Protein AF-A0A369ATN6-F1 (afdb_monomer_lite)

Sequence (120 aa):
MNRILQIILATASILFFMFIFNMVRNKRLELKYALVWILTSFSFIILSLFPGILTFISYVLHIKEPVNTLFLSILFFLLIIVFTLTLSLSRNANRVKTLTQELGILKAYIEELNKKDKAK

Structure (mmCIF, N/CA/C/O backbone):
data_AF-A0A369ATN6-F1
#
_entry.id   AF-A0A369ATN6-F1
#
loop_
_atom_site.group_PDB
_atom_site.id
_atom_site.type_symbol
_atom_site.label_atom_id
_atom_site.label_alt_id
_atom_site.label_comp_id
_atom_site.label_asym_id
_atom_site.label_entity_id
_atom_site.label_seq_id
_atom_site.pdbx_PDB_ins_code
_atom_site.Cartn_x
_atom_site.Cartn_y
_atom_site.Cartn_z
_atom_site.occupancy
_atom_site.B_iso_or_equiv
_atom_site.auth_seq_id
_atom_site.auth_comp_id
_atom_site.auth_asym_id
_atom_site.auth_atom_id
_atom_site.pdbx_PDB_model_num
ATOM 1 N N . MET A 1 1 ? 16.275 -9.618 -20.079 1.00 65.75 1 MET A N 1
ATOM 2 C CA . MET A 1 1 ? 14.842 -9.941 -19.884 1.00 65.75 1 MET A CA 1
ATOM 3 C C . MET A 1 1 ? 14.266 -10.408 -21.214 1.00 65.75 1 MET A C 1
ATOM 5 O O . MET A 1 1 ? 14.560 -9.784 -22.225 1.00 65.75 1 MET A O 1
ATOM 9 N N . ASN A 1 2 ? 13.495 -11.498 -21.238 1.00 82.25 2 ASN A N 1
ATOM 10 C CA . ASN A 1 2 ? 12.803 -11.941 -22.453 1.00 82.25 2 ASN A CA 1
ATOM 11 C C . ASN A 1 2 ? 11.747 -10.887 -22.857 1.00 82.25 2 ASN A C 1
ATOM 13 O O . ASN A 1 2 ? 10.965 -10.457 -22.008 1.00 82.25 2 ASN A O 1
ATOM 17 N N . ARG A 1 3 ? 11.714 -10.471 -24.132 1.00 83.19 3 ARG A N 1
ATOM 18 C CA . ARG A 1 3 ? 10.753 -9.467 -24.634 1.00 83.19 3 ARG A CA 1
ATOM 19 C C . ARG A 1 3 ? 9.300 -9.904 -24.439 1.00 83.19 3 ARG A C 1
ATOM 21 O O . ARG A 1 3 ? 8.454 -9.068 -24.149 1.00 83.19 3 ARG A O 1
ATOM 28 N N . ILE A 1 4 ? 9.029 -11.208 -24.519 1.00 88.88 4 ILE A N 1
ATOM 29 C CA . ILE A 1 4 ? 7.698 -11.775 -24.262 1.00 88.88 4 ILE A CA 1
ATOM 30 C C . ILE A 1 4 ? 7.267 -11.474 -22.823 1.00 88.88 4 ILE A C 1
ATOM 32 O O . ILE A 1 4 ? 6.178 -10.953 -22.595 1.00 88.88 4 ILE A O 1
ATOM 36 N N . LEU A 1 5 ? 8.153 -11.728 -21.854 1.00 85.81 5 LEU A N 1
ATOM 37 C CA . LEU A 1 5 ? 7.884 -11.452 -20.444 1.00 85.81 5 LEU A CA 1
ATOM 38 C C . LEU A 1 5 ? 7.646 -9.956 -20.207 1.00 85.81 5 LEU A C 1
ATOM 40 O O . LEU A 1 5 ? 6.729 -9.589 -19.481 1.00 85.81 5 LEU A O 1
ATOM 44 N N . GLN A 1 6 ? 8.429 -9.093 -20.856 1.00 87.12 6 GLN A N 1
ATOM 45 C CA . GLN A 1 6 ? 8.260 -7.646 -20.744 1.00 87.12 6 GLN A CA 1
ATOM 46 C C . GLN A 1 6 ? 6.890 -7.174 -21.259 1.00 87.12 6 GLN A C 1
ATOM 48 O O . GLN A 1 6 ? 6.244 -6.372 -20.594 1.00 87.12 6 GLN A O 1
ATOM 53 N N . ILE A 1 7 ? 6.421 -7.682 -22.404 1.00 90.69 7 ILE A N 1
ATOM 54 C CA . ILE A 1 7 ? 5.108 -7.318 -22.969 1.00 90.69 7 ILE A CA 1
ATOM 55 C C . ILE A 1 7 ? 3.966 -7.785 -22.058 1.00 90.69 7 ILE A C 1
ATOM 57 O O . ILE A 1 7 ? 3.009 -7.041 -21.830 1.00 90.69 7 ILE A O 1
ATOM 61 N N . ILE A 1 8 ? 4.074 -9.000 -21.510 1.00 91.00 8 ILE A N 1
ATOM 62 C CA . ILE A 1 8 ? 3.088 -9.543 -20.567 1.00 91.00 8 ILE A CA 1
ATOM 63 C C . ILE A 1 8 ? 3.020 -8.666 -19.312 1.00 91.00 8 ILE A C 1
ATOM 65 O O . ILE A 1 8 ? 1.932 -8.256 -18.911 1.00 91.00 8 ILE A O 1
ATOM 69 N N . LEU A 1 9 ? 4.170 -8.324 -18.723 1.00 88.88 9 LEU A N 1
ATOM 70 C CA . LEU A 1 9 ? 4.246 -7.463 -17.539 1.00 88.88 9 LEU A CA 1
ATOM 71 C C . LEU A 1 9 ? 3.719 -6.052 -17.811 1.00 88.88 9 LEU A C 1
ATOM 73 O O . LEU A 1 9 ? 2.975 -5.512 -16.991 1.00 88.88 9 LEU A O 1
ATOM 77 N N . ALA A 1 10 ? 4.041 -5.477 -18.970 1.00 91.00 10 ALA A N 1
ATOM 78 C CA . ALA A 1 10 ? 3.569 -4.150 -19.359 1.00 91.00 10 ALA A CA 1
ATOM 79 C C . ALA A 1 10 ? 2.046 -4.137 -19.432 1.00 91.00 10 ALA A C 1
ATOM 81 O O . ALA A 1 10 ? 1.391 -3.317 -18.792 1.00 91.00 10 ALA A O 1
ATOM 82 N N . THR A 1 11 ? 1.480 -5.111 -20.139 1.00 94.38 11 THR A N 1
ATOM 83 C CA . THR A 1 11 ? 0.035 -5.216 -20.331 1.00 94.38 11 THR A CA 1
ATOM 84 C C . THR A 1 11 ? -0.680 -5.470 -19.002 1.00 94.38 11 THR A C 1
ATOM 86 O O . THR A 1 11 ? -1.649 -4.783 -18.682 1.00 94.38 11 THR A O 1
ATOM 89 N N . ALA A 1 12 ? -0.171 -6.394 -18.181 1.00 92.62 12 ALA A N 1
ATOM 90 C CA . ALA A 1 12 ? -0.728 -6.689 -16.863 1.00 92.62 12 ALA A CA 1
ATOM 91 C C . ALA A 1 12 ? -0.663 -5.479 -15.914 1.00 92.62 12 ALA A C 1
ATOM 93 O O . ALA A 1 12 ? -1.651 -5.174 -15.250 1.0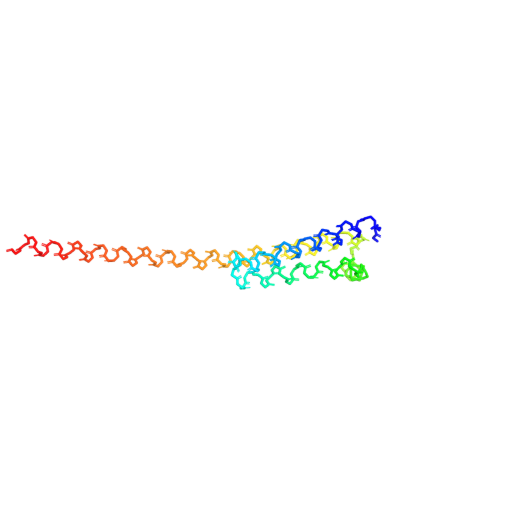0 92.62 12 ALA A O 1
ATOM 94 N N . SER A 1 13 ? 0.467 -4.762 -15.869 1.00 92.25 13 SER A N 1
ATOM 95 C CA . SER A 1 13 ? 0.643 -3.582 -15.007 1.00 92.25 13 SER A CA 1
ATOM 96 C C . SER A 1 13 ? -0.286 -2.431 -15.398 1.00 92.25 13 SER A C 1
ATOM 98 O O . SER A 1 13 ? -0.888 -1.812 -14.522 1.00 92.25 13 SER A O 1
ATOM 100 N N . ILE A 1 14 ? -0.483 -2.199 -16.700 1.00 94.12 14 ILE A N 1
ATOM 101 C CA . ILE A 1 14 ? -1.418 -1.195 -17.219 1.00 94.12 14 ILE A CA 1
ATOM 102 C C . ILE A 1 14 ? -2.864 -1.567 -16.875 1.00 94.12 14 ILE A C 1
ATOM 104 O O . ILE A 1 14 ? -3.595 -0.736 -16.337 1.00 94.12 14 ILE A O 1
ATOM 108 N N . LEU A 1 15 ? -3.280 -2.813 -17.134 1.00 95.31 15 LEU A N 1
ATOM 109 C CA . LEU A 1 15 ? -4.626 -3.285 -16.785 1.00 95.31 15 LEU A CA 1
ATOM 110 C C . LEU A 1 15 ? -4.876 -3.183 -15.279 1.00 95.31 15 LEU A C 1
ATOM 112 O O . LEU A 1 15 ? -5.940 -2.736 -14.849 1.00 95.31 15 LEU A O 1
ATOM 116 N N . PHE A 1 16 ? -3.879 -3.546 -14.475 1.00 92.38 16 PHE A N 1
ATOM 117 C CA . PHE A 1 16 ? -3.957 -3.455 -13.026 1.00 92.38 16 PHE A CA 1
ATOM 118 C C . PHE A 1 16 ? -4.077 -2.004 -12.545 1.00 92.38 16 PHE A C 1
ATOM 120 O O . PHE A 1 16 ? -4.922 -1.698 -11.703 1.00 92.38 16 PHE A O 1
ATOM 127 N N . PHE A 1 17 ? -3.302 -1.085 -13.123 1.00 92.94 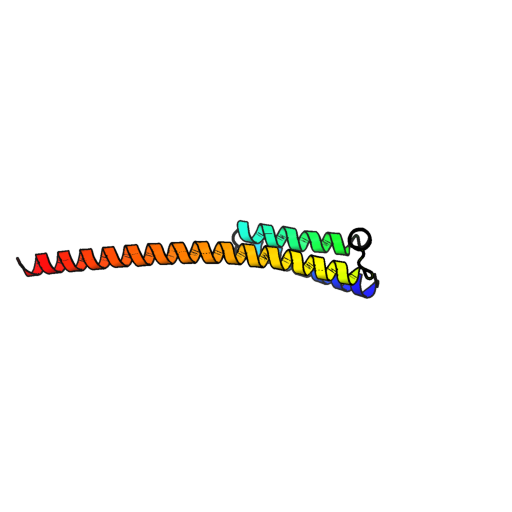17 PHE A N 1
ATOM 128 C CA . PHE A 1 17 ? -3.419 0.343 -12.839 1.00 92.94 17 PHE A CA 1
ATOM 129 C C . PHE A 1 17 ? -4.808 0.884 -13.204 1.00 92.94 17 PHE A C 1
ATOM 131 O O . PHE A 1 17 ? -5.430 1.560 -12.387 1.00 92.94 17 PHE A O 1
ATOM 138 N N . MET A 1 18 ? -5.339 0.540 -14.384 1.00 93.94 18 MET A N 1
ATOM 139 C CA . MET A 1 18 ? -6.698 0.927 -14.788 1.00 93.94 18 MET A CA 1
ATOM 140 C C . MET A 1 18 ? -7.760 0.378 -13.828 1.00 93.94 18 MET A C 1
ATOM 142 O O . MET A 1 18 ? -8.702 1.090 -13.474 1.00 93.94 18 MET A O 1
ATOM 146 N N . PHE A 1 19 ? -7.601 -0.865 -13.368 1.00 92.50 19 PHE A N 1
ATOM 147 C CA . PHE A 1 19 ? -8.487 -1.476 -12.380 1.00 92.50 19 PHE A CA 1
ATOM 148 C C . PHE A 1 19 ? -8.477 -0.707 -11.051 1.00 92.50 19 PHE A C 1
ATOM 150 O O . PHE A 1 19 ? -9.542 -0.329 -10.556 1.00 92.50 19 PHE A O 1
ATOM 157 N N . ILE A 1 20 ? -7.291 -0.413 -10.504 1.00 90.38 20 ILE A N 1
ATOM 158 C CA . ILE A 1 20 ? -7.148 0.387 -9.279 1.00 90.38 20 ILE A CA 1
ATOM 159 C C . ILE A 1 20 ? -7.744 1.780 -9.480 1.00 90.38 20 ILE A C 1
ATOM 161 O O . ILE A 1 20 ? -8.546 2.227 -8.661 1.00 90.38 20 ILE A O 1
ATOM 165 N N . PHE A 1 21 ? -7.429 2.445 -10.590 1.00 89.44 21 PHE A N 1
ATOM 166 C CA . PHE A 1 21 ? -7.962 3.765 -10.908 1.00 89.44 21 PHE A CA 1
ATOM 167 C C . PHE A 1 21 ? -9.498 3.772 -10.947 1.00 89.44 21 PHE A C 1
ATOM 169 O O . PHE A 1 21 ? -10.135 4.646 -10.358 1.00 89.44 21 PHE A O 1
ATOM 176 N N . ASN A 1 22 ? -10.115 2.761 -11.564 1.00 90.44 22 ASN A N 1
ATOM 177 C CA . ASN A 1 22 ? -11.568 2.610 -11.584 1.00 90.44 22 ASN A CA 1
ATOM 178 C C . ASN A 1 22 ? -12.153 2.374 -10.180 1.00 90.44 22 ASN A C 1
ATOM 180 O O . ASN A 1 22 ? -13.201 2.925 -9.841 1.00 90.44 22 ASN A O 1
ATOM 184 N N . MET A 1 23 ? -11.480 1.593 -9.332 1.00 88.44 23 MET A N 1
ATOM 185 C CA . MET A 1 23 ? -11.902 1.397 -7.941 1.00 88.44 23 MET A CA 1
ATOM 186 C C . MET A 1 23 ? -11.858 2.697 -7.127 1.00 88.44 23 MET A C 1
ATOM 188 O O . MET A 1 23 ? -12.776 2.958 -6.344 1.00 88.44 23 MET A O 1
ATOM 192 N N . VAL A 1 24 ? -10.839 3.532 -7.349 1.00 88.69 24 VAL A N 1
ATOM 193 C CA . VAL A 1 24 ? -10.725 4.862 -6.731 1.00 88.69 24 VAL A CA 1
ATOM 194 C C . VAL A 1 24 ? -11.830 5.788 -7.232 1.00 88.69 24 VAL A C 1
ATOM 196 O O . VAL A 1 24 ? -12.533 6.395 -6.423 1.00 88.69 24 VAL A O 1
ATOM 199 N N . ARG A 1 25 ? -12.052 5.843 -8.553 1.00 87.25 25 ARG A N 1
ATOM 200 C CA . ARG A 1 25 ? -13.121 6.646 -9.171 1.00 87.25 25 ARG A CA 1
ATOM 201 C C . ARG A 1 25 ? -14.504 6.278 -8.631 1.00 87.25 25 ARG A C 1
ATOM 203 O O . ARG A 1 25 ? -15.310 7.163 -8.360 1.00 87.25 25 ARG A O 1
ATOM 210 N N . ASN A 1 26 ? -14.759 4.989 -8.419 1.00 87.50 26 ASN A N 1
ATOM 211 C CA . ASN A 1 26 ? -16.033 4.485 -7.904 1.00 87.50 26 ASN A CA 1
ATOM 212 C C . ASN A 1 26 ? -16.149 4.558 -6.369 1.00 87.50 26 ASN A C 1
ATOM 214 O O . ASN A 1 26 ? -17.056 3.948 -5.808 1.00 87.50 26 ASN A O 1
ATOM 218 N N . LYS A 1 27 ? -15.235 5.271 -5.685 1.00 82.12 27 LYS A N 1
ATOM 219 C CA . LYS A 1 27 ? -15.189 5.444 -4.220 1.00 82.12 27 LYS A CA 1
ATOM 220 C C . LYS A 1 27 ? -15.216 4.123 -3.433 1.00 82.12 27 LYS A C 1
ATOM 222 O O . LYS A 1 27 ? -15.659 4.093 -2.289 1.00 82.12 27 LYS A O 1
ATOM 227 N N . ARG A 1 28 ? -14.738 3.025 -4.035 1.00 80.06 28 ARG A N 1
ATOM 228 C CA . ARG A 1 28 ? -14.708 1.694 -3.400 1.00 80.06 28 ARG A CA 1
ATOM 229 C C . ARG A 1 28 ? -13.491 1.483 -2.499 1.00 80.06 28 ARG A C 1
ATOM 231 O O . ARG A 1 28 ? -13.502 0.572 -1.680 1.00 80.06 28 ARG A O 1
ATOM 238 N N . LEU A 1 29 ? -12.453 2.310 -2.641 1.00 76.38 29 LEU A N 1
ATOM 239 C CA . LEU A 1 29 ? -11.305 2.351 -1.736 1.00 76.38 29 LEU A CA 1
ATOM 240 C C . LEU A 1 29 ? -11.211 3.717 -1.055 1.00 76.38 29 LEU A C 1
ATOM 242 O O . LEU A 1 29 ? -11.258 4.751 -1.721 1.00 76.38 29 LEU A O 1
ATOM 246 N N . GLU A 1 30 ? -10.997 3.717 0.263 1.00 78.44 30 GLU A N 1
ATOM 247 C CA . GLU A 1 30 ? -10.600 4.936 0.972 1.00 78.44 30 GLU A CA 1
ATOM 248 C C . GLU A 1 30 ? -9.243 5.427 0.440 1.00 78.44 30 GLU A C 1
ATOM 250 O O . GLU A 1 30 ? -8.343 4.628 0.166 1.00 78.44 30 GLU A O 1
ATOM 255 N N . LEU A 1 31 ? -9.071 6.749 0.344 1.00 79.12 31 LEU A N 1
ATOM 256 C CA . LEU A 1 31 ? -7.898 7.383 -0.270 1.00 79.12 31 LEU A CA 1
ATOM 257 C C . LEU A 1 31 ? -6.562 6.858 0.287 1.00 79.12 31 LEU A C 1
ATOM 259 O O . LEU A 1 31 ? -5.647 6.567 -0.478 1.00 79.12 31 LEU A O 1
ATOM 263 N N . LYS A 1 32 ? -6.459 6.653 1.608 1.00 80.00 32 LYS A N 1
ATOM 264 C CA . LYS A 1 32 ? -5.244 6.106 2.247 1.00 80.00 32 LYS A CA 1
ATOM 265 C C . LYS A 1 32 ? -4.848 4.717 1.724 1.00 80.00 32 LYS A C 1
ATOM 267 O O . LYS A 1 32 ? -3.664 4.414 1.666 1.00 80.00 32 LYS A O 1
ATOM 272 N N . TYR A 1 33 ? -5.817 3.882 1.339 1.00 83.19 33 TYR A N 1
ATOM 273 C CA . TYR A 1 33 ? -5.568 2.546 0.790 1.00 83.19 33 TYR A CA 1
ATOM 274 C C . TYR A 1 33 ? -5.272 2.607 -0.701 1.00 83.19 33 TYR A C 1
ATOM 276 O O . TYR A 1 33 ? -4.418 1.875 -1.197 1.00 83.19 33 TYR A O 1
ATOM 284 N N . ALA A 1 34 ? -5.941 3.521 -1.401 1.00 87.25 34 ALA A N 1
ATOM 285 C CA . ALA A 1 34 ? -5.680 3.798 -2.801 1.00 87.25 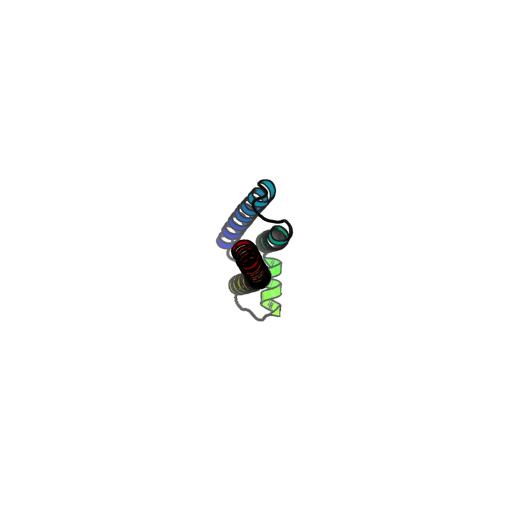34 ALA A CA 1
ATOM 286 C C . ALA A 1 34 ? -4.237 4.261 -3.045 1.00 87.25 34 ALA A C 1
ATOM 288 O O . ALA A 1 34 ? -3.631 3.829 -4.017 1.00 87.25 34 ALA A O 1
ATOM 289 N N . LEU A 1 35 ? -3.671 5.088 -2.159 1.00 87.69 35 LEU A N 1
ATOM 290 C CA . LEU A 1 35 ? -2.309 5.615 -2.310 1.00 87.69 35 LEU A CA 1
ATOM 291 C C . LEU A 1 35 ? -1.254 4.510 -2.428 1.00 87.69 35 LEU A C 1
ATOM 293 O O . LEU A 1 35 ? -0.426 4.561 -3.334 1.00 87.69 35 LEU A O 1
ATOM 297 N N . VAL A 1 36 ? -1.314 3.491 -1.563 1.00 89.75 36 VAL A N 1
ATOM 298 C CA . VAL A 1 36 ? -0.377 2.356 -1.617 1.00 89.75 36 VAL A CA 1
ATOM 299 C C . VAL A 1 36 ? -0.528 1.607 -2.941 1.00 89.75 36 VAL A C 1
ATOM 301 O O . VAL A 1 36 ? 0.458 1.361 -3.626 1.00 89.75 36 VAL A O 1
ATOM 304 N N . TRP A 1 37 ? -1.763 1.319 -3.356 1.00 90.94 37 TRP A N 1
ATOM 305 C CA . TRP A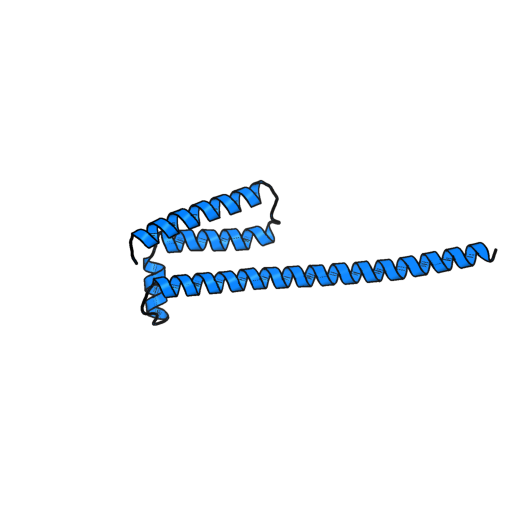 1 37 ? -2.025 0.609 -4.609 1.00 90.94 37 TRP A CA 1
ATOM 306 C C . TRP A 1 37 ? -1.634 1.399 -5.864 1.00 90.94 37 TRP A C 1
ATOM 308 O O . TRP A 1 37 ? -1.100 0.814 -6.809 1.00 90.94 37 TRP A O 1
ATOM 318 N N . ILE A 1 38 ? -1.863 2.713 -5.887 1.00 90.50 38 ILE A N 1
ATOM 319 C CA . ILE A 1 38 ? -1.442 3.600 -6.981 1.00 90.50 38 ILE A CA 1
ATOM 320 C C . ILE A 1 38 ? 0.084 3.617 -7.068 1.00 90.50 38 ILE A C 1
ATOM 322 O O . ILE A 1 38 ? 0.631 3.425 -8.149 1.00 90.50 38 ILE A O 1
ATOM 326 N N . LEU A 1 39 ? 0.777 3.776 -5.938 1.00 91.69 39 LEU A N 1
ATOM 327 C CA . LEU A 1 39 ? 2.237 3.807 -5.909 1.00 91.69 39 LEU A CA 1
ATOM 328 C C . LEU A 1 39 ? 2.841 2.471 -6.364 1.00 91.69 39 LEU A C 1
ATOM 330 O O . LEU A 1 39 ? 3.766 2.461 -7.176 1.00 91.69 39 LEU A O 1
ATOM 334 N N . THR A 1 40 ? 2.294 1.341 -5.908 1.00 92.12 40 THR A N 1
ATOM 335 C CA . THR A 1 40 ? 2.748 0.008 -6.329 1.00 92.12 40 THR A CA 1
ATOM 336 C C . THR A 1 40 ? 2.484 -0.250 -7.815 1.00 92.12 40 THR A C 1
ATOM 338 O O . THR A 1 40 ? 3.392 -0.664 -8.532 1.00 92.12 40 THR A O 1
ATOM 341 N N . SER A 1 41 ? 1.270 0.018 -8.308 1.00 92.50 41 SER A N 1
ATOM 342 C CA . SER A 1 41 ? 0.931 -0.201 -9.725 1.00 92.50 41 SER A CA 1
ATOM 343 C C . SER A 1 41 ? 1.743 0.700 -10.658 1.00 92.50 41 SER A C 1
ATOM 345 O O . SER A 1 41 ? 2.255 0.230 -11.673 1.00 92.50 41 SER A O 1
ATOM 347 N N . PHE A 1 42 ? 1.955 1.959 -10.275 1.00 92.50 42 PHE A N 1
ATOM 348 C CA . PHE A 1 42 ? 2.827 2.878 -10.999 1.00 92.50 42 PHE A CA 1
ATOM 349 C C . PHE A 1 42 ? 4.289 2.408 -11.009 1.00 92.50 42 PHE A C 1
ATOM 351 O O . PHE A 1 42 ? 4.936 2.421 -12.056 1.00 92.50 42 PHE A O 1
ATOM 358 N N . SER A 1 43 ? 4.793 1.905 -9.876 1.00 92.38 43 SER A N 1
ATOM 359 C CA . SER A 1 43 ? 6.139 1.321 -9.796 1.00 92.38 43 SER A CA 1
ATOM 360 C C . SER A 1 43 ? 6.299 0.143 -10.762 1.00 92.38 43 SER A C 1
ATOM 362 O O . SER A 1 43 ? 7.311 0.054 -11.453 1.00 92.38 43 SER A O 1
ATOM 364 N N . PHE A 1 44 ? 5.293 -0.730 -10.888 1.00 91.19 44 PHE A N 1
ATOM 365 C CA . PHE A 1 44 ? 5.339 -1.834 -11.853 1.00 91.19 44 PHE A CA 1
ATOM 366 C C . PHE A 1 44 ? 5.317 -1.375 -13.311 1.00 91.19 44 PHE A C 1
ATOM 368 O O . PHE A 1 44 ? 6.031 -1.961 -14.125 1.00 91.19 44 PHE A O 1
ATOM 375 N N . ILE A 1 45 ? 4.579 -0.312 -13.642 1.00 91.69 45 ILE A N 1
ATOM 376 C CA . ILE A 1 45 ? 4.627 0.287 -14.984 1.00 91.69 45 ILE A CA 1
ATOM 377 C C . ILE A 1 45 ? 6.051 0.770 -15.290 1.00 91.69 45 ILE A C 1
ATOM 379 O O . ILE A 1 45 ? 6.598 0.435 -16.340 1.00 91.69 45 ILE A O 1
ATOM 383 N N . ILE A 1 46 ? 6.687 1.489 -14.358 1.00 91.44 46 ILE A N 1
ATOM 384 C CA . ILE A 1 46 ? 8.071 1.961 -14.518 1.00 91.44 46 ILE A CA 1
ATOM 385 C C . ILE A 1 46 ? 9.030 0.782 -14.719 1.00 91.44 46 ILE A C 1
ATOM 387 O O . ILE A 1 46 ? 9.805 0.783 -15.674 1.00 91.44 46 ILE A O 1
ATOM 391 N N . LEU A 1 47 ? 8.958 -0.246 -13.868 1.00 89.62 47 LEU A N 1
ATOM 392 C CA . LEU A 1 47 ? 9.820 -1.430 -13.975 1.00 89.62 47 LEU A CA 1
ATOM 393 C C . LEU A 1 47 ? 9.614 -2.187 -15.294 1.00 89.62 47 LEU A C 1
ATOM 395 O O . LEU A 1 47 ? 10.557 -2.777 -15.823 1.00 89.62 47 LEU A O 1
ATOM 399 N N . SER A 1 48 ? 8.398 -2.157 -15.842 1.00 87.81 48 SER A N 1
ATOM 400 C CA . SER A 1 48 ? 8.084 -2.791 -17.118 1.00 87.81 48 SER A CA 1
ATOM 401 C C . SER A 1 48 ? 8.572 -1.997 -18.334 1.00 87.81 48 SER A C 1
ATOM 403 O O . SER A 1 48 ? 8.993 -2.595 -19.329 1.00 87.81 48 SER A O 1
ATOM 405 N N . LEU A 1 49 ? 8.495 -0.665 -18.287 1.00 87.69 49 LEU A N 1
ATOM 406 C CA . LEU A 1 49 ? 8.968 0.209 -19.365 1.00 87.69 49 LEU A CA 1
ATOM 407 C C . LEU A 1 49 ? 10.497 0.310 -19.376 1.00 87.69 49 LEU A C 1
ATOM 409 O O . LEU A 1 49 ? 11.106 0.351 -20.444 1.00 87.69 49 LEU A O 1
ATOM 413 N N . PHE A 1 50 ? 11.119 0.276 -18.196 1.00 88.69 50 PHE A N 1
ATOM 414 C CA . PHE A 1 50 ? 12.557 0.435 -18.006 1.00 88.69 50 PHE A CA 1
ATOM 415 C C . PHE A 1 50 ? 13.170 -0.812 -17.347 1.00 88.69 50 PHE A C 1
ATOM 417 O O . PHE A 1 50 ? 13.559 -0.776 -16.175 1.00 88.69 50 PHE A O 1
ATOM 424 N N . PRO A 1 51 ? 13.348 -1.923 -18.093 1.00 84.31 51 PRO A N 1
ATOM 425 C CA . PRO A 1 51 ? 13.951 -3.149 -17.561 1.00 84.31 51 PRO A CA 1
ATOM 426 C C . PRO A 1 51 ? 15.402 -2.944 -17.089 1.00 84.31 51 PRO A C 1
ATOM 428 O O . PRO A 1 51 ? 15.907 -3.745 -16.304 1.00 84.31 51 PRO A O 1
ATOM 431 N N . GLY A 1 52 ? 16.046 -1.850 -17.521 1.00 87.81 52 GLY A N 1
ATOM 432 C CA . GLY A 1 52 ? 17.350 -1.392 -17.038 1.00 87.81 52 GLY A CA 1
ATOM 433 C C . GLY A 1 52 ? 17.418 -1.219 -15.513 1.00 87.81 52 GLY A C 1
ATOM 434 O O . GLY A 1 52 ? 18.447 -1.495 -14.899 1.00 87.81 52 GLY A O 1
ATOM 435 N N . ILE A 1 53 ? 16.301 -0.834 -14.883 1.00 89.19 53 ILE A N 1
ATOM 436 C CA . ILE A 1 53 ? 16.204 -0.687 -13.424 1.00 89.19 53 ILE A CA 1
ATOM 437 C C . ILE A 1 53 ? 16.323 -2.055 -12.751 1.00 89.19 53 ILE A C 1
ATOM 439 O O . ILE A 1 53 ? 17.104 -2.224 -11.819 1.00 89.19 53 ILE A O 1
ATOM 443 N N . LEU A 1 54 ? 15.603 -3.061 -13.260 1.00 89.62 54 LEU A N 1
ATOM 444 C CA . LE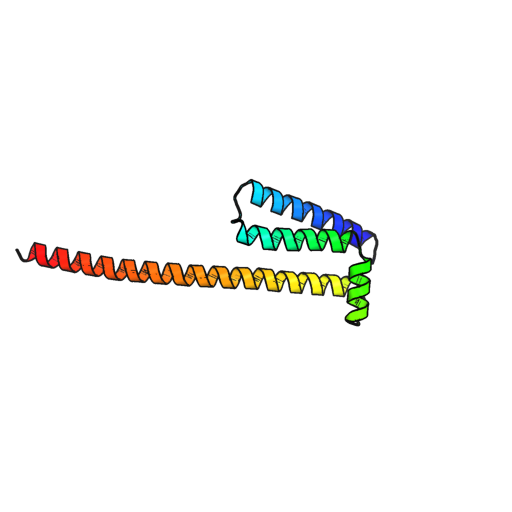U A 1 54 ? 15.690 -4.426 -12.742 1.00 89.62 54 LEU A CA 1
ATOM 445 C C . LEU A 1 54 ? 17.090 -4.996 -12.928 1.00 89.62 54 LEU A C 1
ATOM 447 O O . LEU A 1 54 ? 17.607 -5.615 -12.004 1.00 89.62 54 LEU A O 1
ATOM 451 N N . THR A 1 55 ? 17.733 -4.775 -14.077 1.00 89.19 55 THR A N 1
ATOM 452 C CA . THR A 1 55 ? 19.116 -5.230 -14.287 1.00 89.19 55 THR A CA 1
ATOM 453 C C . THR A 1 55 ? 20.096 -4.547 -13.337 1.00 89.19 55 THR A C 1
ATOM 455 O O . THR A 1 55 ? 20.969 -5.220 -12.800 1.00 89.19 55 THR A O 1
ATOM 458 N N . PHE A 1 56 ? 19.919 -3.250 -13.066 1.00 91.56 56 PHE A N 1
ATOM 459 C CA . PHE A 1 56 ? 20.747 -2.516 -12.110 1.00 91.56 56 PHE A CA 1
ATOM 460 C C . PHE A 1 56 ? 20.586 -3.064 -10.689 1.00 91.56 56 PHE A C 1
ATOM 462 O O . PHE A 1 56 ? 21.574 -3.402 -10.043 1.00 91.56 56 PHE A O 1
ATOM 469 N N . ILE A 1 57 ? 19.345 -3.236 -10.224 1.00 91.25 57 ILE A N 1
ATOM 470 C CA . ILE A 1 57 ? 19.072 -3.813 -8.901 1.00 91.25 57 ILE A CA 1
ATOM 471 C C . ILE A 1 57 ? 19.619 -5.244 -8.821 1.00 91.25 57 ILE A C 1
ATOM 473 O O . ILE A 1 57 ? 20.212 -5.614 -7.815 1.00 91.25 57 ILE A O 1
ATOM 477 N N . SER A 1 58 ? 19.473 -6.038 -9.887 1.00 92.81 58 SER A N 1
ATOM 478 C CA . SER A 1 58 ? 20.008 -7.406 -9.942 1.00 92.81 58 SER A CA 1
ATOM 479 C C . SER A 1 58 ? 21.519 -7.426 -9.766 1.00 92.81 58 SER A C 1
ATOM 481 O O . SER A 1 58 ? 22.031 -8.242 -9.011 1.00 92.81 58 SER A O 1
ATOM 483 N N . TYR A 1 59 ? 22.222 -6.501 -10.422 1.00 92.94 59 TYR A N 1
ATOM 484 C CA . TYR A 1 59 ? 23.665 -6.355 -10.285 1.00 92.94 59 TYR A CA 1
ATOM 485 C C . TYR A 1 59 ? 24.061 -5.970 -8.855 1.00 92.94 59 TYR A C 1
ATOM 487 O O . TYR A 1 59 ? 24.909 -6.626 -8.258 1.00 92.94 59 TYR A O 1
ATOM 495 N N . VAL A 1 60 ? 23.394 -4.969 -8.269 1.00 94.62 60 VAL A N 1
ATOM 496 C CA . VAL A 1 60 ? 23.651 -4.524 -6.887 1.00 94.62 60 VAL A CA 1
ATOM 497 C C . VAL A 1 60 ? 23.401 -5.652 -5.880 1.00 94.62 60 VAL A C 1
ATOM 499 O O . VAL A 1 60 ? 24.204 -5.875 -4.975 1.00 94.62 60 VAL A O 1
ATOM 502 N N . LEU A 1 61 ? 22.309 -6.396 -6.053 1.00 92.62 61 LEU A N 1
ATOM 503 C CA . LEU A 1 61 ? 21.916 -7.495 -5.170 1.00 92.62 61 LEU A CA 1
ATOM 504 C C . LEU A 1 61 ? 22.609 -8.828 -5.498 1.00 92.62 61 LEU A C 1
ATOM 506 O O . LEU A 1 61 ? 22.315 -9.825 -4.844 1.00 92.62 61 LEU A O 1
ATOM 510 N N . HIS A 1 62 ? 23.505 -8.870 -6.492 1.00 92.75 62 HIS A N 1
ATOM 511 C CA . HIS A 1 62 ? 24.156 -10.095 -6.981 1.00 92.75 62 HIS A CA 1
ATOM 512 C C . HIS A 1 62 ? 23.166 -11.212 -7.372 1.00 92.75 62 HIS A C 1
ATOM 514 O O . HIS A 1 62 ? 23.434 -12.406 -7.232 1.00 92.75 62 HIS A O 1
ATOM 520 N N . ILE A 1 63 ? 22.001 -10.826 -7.895 1.00 93.00 63 ILE A N 1
ATOM 521 C CA . ILE A 1 63 ? 20.979 -11.739 -8.402 1.00 93.00 63 ILE A CA 1
ATOM 522 C C . ILE A 1 63 ? 21.269 -12.027 -9.875 1.00 93.00 63 ILE A C 1
ATOM 524 O O . ILE A 1 63 ? 21.315 -11.121 -10.704 1.00 93.00 63 ILE A O 1
ATOM 528 N N . LYS A 1 64 ? 21.419 -13.312 -10.208 1.00 88.19 64 LYS A N 1
ATOM 529 C CA . LYS A 1 64 ? 21.789 -13.766 -11.556 1.00 88.19 64 LYS A CA 1
ATOM 530 C C . LYS A 1 64 ? 20.777 -13.364 -12.636 1.00 88.19 64 LYS A C 1
ATOM 532 O O . LYS A 1 64 ? 21.168 -12.884 -13.693 1.00 88.19 64 LYS A O 1
ATOM 537 N N . GLU A 1 65 ? 19.486 -13.559 -12.374 1.00 88.25 65 GLU A N 1
ATOM 538 C CA . GLU A 1 65 ? 18.422 -13.328 -13.356 1.00 88.25 65 GLU A CA 1
ATOM 539 C C . GLU A 1 65 ? 17.559 -12.115 -12.975 1.00 88.25 65 GLU A C 1
ATOM 541 O O . GLU A 1 65 ? 16.952 -12.124 -11.901 1.00 88.25 65 GLU A O 1
ATOM 546 N N . PRO A 1 66 ? 17.384 -11.111 -13.859 1.00 86.88 66 PRO A N 1
ATOM 547 C CA . PRO A 1 66 ? 16.527 -9.949 -13.593 1.00 86.88 66 PRO A CA 1
ATOM 548 C C . PRO A 1 66 ? 15.074 -10.283 -13.256 1.00 86.88 66 PRO A C 1
ATOM 550 O O . PRO A 1 66 ? 14.393 -9.522 -12.570 1.00 86.88 66 PRO A O 1
ATOM 553 N N . VAL A 1 67 ? 14.606 -11.443 -13.714 1.00 88.44 67 VAL A N 1
ATOM 554 C CA . VAL A 1 67 ? 13.281 -11.970 -13.384 1.00 88.44 67 VAL A CA 1
ATOM 555 C C . VAL A 1 67 ? 13.173 -12.292 -11.890 1.00 88.44 67 VAL A C 1
ATOM 557 O O . VAL A 1 67 ? 12.153 -11.990 -11.278 1.00 88.44 67 VAL A O 1
ATOM 560 N N . ASN A 1 68 ? 14.230 -12.814 -11.263 1.00 91.94 68 ASN A N 1
ATOM 561 C CA . ASN A 1 68 ? 14.235 -13.088 -9.824 1.00 91.94 68 ASN A CA 1
ATOM 562 C C . ASN A 1 68 ? 14.210 -11.792 -9.008 1.00 91.94 68 ASN A C 1
ATOM 564 O O . ASN A 1 68 ? 13.531 -11.717 -7.989 1.00 91.94 68 ASN A O 1
ATOM 568 N N . THR A 1 69 ? 14.884 -10.748 -9.485 1.00 91.50 69 THR A N 1
ATOM 569 C CA . THR A 1 69 ? 14.826 -9.412 -8.877 1.00 91.50 69 THR A CA 1
ATOM 570 C C . THR A 1 69 ? 13.430 -8.807 -8.970 1.00 91.50 69 THR A C 1
ATOM 572 O O . THR A 1 69 ? 12.960 -8.176 -8.022 1.00 91.50 69 THR A O 1
ATOM 575 N N . LEU A 1 70 ? 12.731 -9.032 -10.087 1.00 90.50 70 LEU A N 1
ATOM 576 C CA . LEU A 1 70 ? 11.330 -8.649 -10.226 1.00 90.50 70 LEU A CA 1
ATOM 577 C C . LEU A 1 70 ? 10.451 -9.396 -9.217 1.00 90.50 70 LEU A C 1
ATOM 579 O O . LEU A 1 70 ? 9.665 -8.756 -8.524 1.00 90.50 70 LEU A O 1
ATOM 583 N N . PHE A 1 71 ? 10.611 -10.717 -9.084 1.00 90.69 71 PHE A N 1
ATOM 584 C CA . PHE A 1 71 ? 9.888 -11.503 -8.078 1.00 90.69 71 PHE A CA 1
ATOM 585 C C . PHE A 1 71 ? 10.154 -11.004 -6.656 1.00 90.69 71 PHE A C 1
ATOM 587 O O . PHE A 1 71 ? 9.210 -10.800 -5.897 1.00 90.69 71 PHE A O 1
ATOM 594 N N . LEU A 1 72 ? 11.416 -10.743 -6.310 1.00 93.56 72 LEU A N 1
ATOM 595 C CA . LEU A 1 72 ? 11.789 -10.188 -5.011 1.00 93.56 72 LEU A CA 1
ATOM 596 C C . LEU A 1 72 ? 11.130 -8.821 -4.770 1.00 93.56 72 LEU A C 1
ATOM 598 O O . LEU A 1 72 ? 10.597 -8.573 -3.692 1.00 93.56 72 LEU A O 1
ATOM 602 N N . SER A 1 73 ? 11.111 -7.959 -5.789 1.00 91.50 73 SER A N 1
ATOM 603 C CA . SER A 1 73 ? 10.462 -6.646 -5.718 1.00 91.50 73 SER A CA 1
ATOM 604 C C . SER A 1 73 ? 8.958 -6.787 -5.478 1.00 91.50 73 SER A C 1
ATOM 606 O O . SER A 1 73 ? 8.412 -6.129 -4.596 1.00 91.50 73 SER A O 1
ATOM 608 N N . ILE A 1 74 ? 8.287 -7.685 -6.210 1.00 92.38 74 ILE A N 1
ATOM 609 C CA . ILE A 1 74 ? 6.859 -7.981 -6.024 1.00 92.38 74 ILE A CA 1
ATOM 610 C C . ILE A 1 74 ? 6.590 -8.484 -4.601 1.00 92.38 74 ILE A C 1
ATOM 612 O O . ILE A 1 74 ? 5.660 -8.000 -3.958 1.00 92.38 74 ILE A O 1
ATOM 616 N N . LEU A 1 75 ? 7.408 -9.409 -4.088 1.00 95.12 75 LEU A N 1
ATOM 617 C CA . LEU A 1 75 ? 7.292 -9.916 -2.718 1.00 95.12 75 LEU A CA 1
ATOM 618 C C . LEU A 1 75 ? 7.464 -8.802 -1.681 1.00 95.12 75 LEU A C 1
ATOM 620 O O . LEU A 1 75 ? 6.704 -8.735 -0.718 1.00 95.12 75 LEU A O 1
ATOM 624 N N . PHE A 1 76 ? 8.415 -7.896 -1.892 1.00 94.38 76 PHE A N 1
ATOM 625 C CA . PHE A 1 76 ? 8.628 -6.758 -1.005 1.00 94.38 76 PHE A CA 1
ATOM 626 C C . PHE A 1 76 ? 7.433 -5.792 -1.001 1.00 94.38 76 PHE A C 1
ATOM 628 O O . PHE A 1 76 ? 6.942 -5.416 0.065 1.00 94.38 76 PHE A O 1
ATOM 635 N N . PHE A 1 77 ? 6.893 -5.443 -2.174 1.00 92.19 77 PHE A N 1
ATOM 636 C CA . PHE A 1 77 ? 5.664 -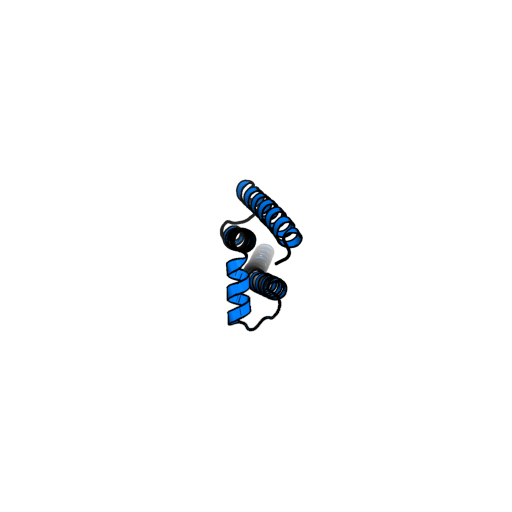4.646 -2.260 1.00 92.19 77 PHE A CA 1
ATOM 637 C C . PHE A 1 77 ? 4.478 -5.351 -1.596 1.00 92.19 77 PHE A C 1
ATOM 639 O O . PHE A 1 77 ? 3.710 -4.712 -0.877 1.00 92.19 77 PHE A O 1
ATOM 646 N N . LEU A 1 78 ? 4.346 -6.667 -1.784 1.00 94.44 78 LEU A N 1
ATOM 647 C CA . LEU A 1 78 ? 3.305 -7.461 -1.140 1.00 94.44 78 LEU A CA 1
ATOM 648 C C . LEU A 1 78 ? 3.427 -7.411 0.387 1.00 94.44 78 LEU A C 1
ATOM 650 O O . LEU A 1 78 ? 2.417 -7.222 1.061 1.00 94.44 78 LEU A O 1
ATOM 654 N N . LEU A 1 79 ? 4.642 -7.507 0.936 1.00 96.38 79 LEU A N 1
ATOM 655 C CA . LEU A 1 79 ? 4.880 -7.355 2.374 1.00 96.38 79 LEU A CA 1
ATOM 656 C C . LEU A 1 79 ? 4.424 -5.984 2.886 1.00 96.38 79 LEU A C 1
ATOM 658 O O . LEU A 1 79 ? 3.734 -5.923 3.901 1.00 96.38 79 LEU A O 1
ATOM 662 N N . ILE A 1 80 ? 4.737 -4.895 2.174 1.00 92.94 80 ILE A N 1
ATOM 663 C CA . ILE A 1 80 ? 4.280 -3.541 2.537 1.00 92.94 80 ILE A CA 1
ATOM 664 C C . ILE A 1 80 ? 2.749 -3.458 2.540 1.00 92.94 80 ILE A C 1
ATOM 666 O O . ILE A 1 80 ? 2.151 -2.896 3.465 1.00 92.94 80 ILE A O 1
ATOM 670 N N . ILE A 1 81 ? 2.102 -4.025 1.520 1.00 92.00 81 ILE A N 1
ATOM 671 C CA . ILE A 1 81 ? 0.641 -4.035 1.401 1.00 92.00 81 ILE A CA 1
ATOM 672 C C . ILE A 1 81 ? 0.027 -4.815 2.564 1.00 92.00 81 ILE A C 1
ATOM 674 O O . ILE A 1 81 ? -0.828 -4.283 3.273 1.00 92.00 81 ILE A O 1
ATOM 678 N N . VAL A 1 82 ? 0.489 -6.044 2.805 1.00 95.44 82 VAL A N 1
ATOM 679 C CA . VAL A 1 82 ? -0.009 -6.894 3.894 1.00 95.44 82 VAL A CA 1
ATOM 680 C C . VAL A 1 82 ? 0.222 -6.225 5.243 1.00 95.44 82 VAL A C 1
ATOM 682 O O . VAL A 1 82 ? -0.690 -6.183 6.060 1.00 95.44 82 VAL A O 1
ATOM 685 N N . PHE A 1 83 ? 1.384 -5.617 5.468 1.00 94.75 83 PHE A N 1
ATOM 686 C CA . PHE A 1 83 ? 1.658 -4.881 6.697 1.00 94.75 83 PHE A CA 1
ATOM 687 C C . PHE A 1 83 ? 0.694 -3.699 6.893 1.00 94.75 83 PHE A C 1
ATOM 689 O O . PHE A 1 83 ? 0.127 -3.526 7.973 1.00 94.75 83 PHE A O 1
ATOM 696 N N . THR A 1 84 ? 0.426 -2.928 5.837 1.00 90.94 84 THR A N 1
ATOM 697 C CA . THR A 1 84 ? -0.542 -1.817 5.867 1.00 90.94 84 THR A CA 1
ATOM 698 C C . THR A 1 84 ? -1.963 -2.300 6.180 1.00 90.94 84 THR A C 1
ATOM 700 O O . THR A 1 84 ? -2.706 -1.651 6.933 1.00 90.94 84 THR A O 1
ATOM 703 N N . LEU A 1 85 ? -2.344 -3.459 5.634 1.00 92.00 85 LEU A N 1
ATOM 704 C CA . LEU A 1 85 ? -3.614 -4.118 5.932 1.00 92.00 85 LEU A CA 1
ATOM 705 C C . LEU A 1 85 ? -3.667 -4.582 7.390 1.00 92.00 85 LEU A C 1
ATOM 707 O O . LEU A 1 85 ? -4.646 -4.288 8.072 1.00 92.00 85 LEU A O 1
ATOM 711 N N . THR A 1 86 ? -2.606 -5.205 7.901 1.00 96.19 86 THR A N 1
ATOM 712 C CA . THR A 1 86 ? -2.497 -5.635 9.302 1.00 96.19 86 THR A CA 1
ATOM 713 C C . THR A 1 86 ? -2.633 -4.459 10.267 1.00 96.19 86 THR A C 1
ATOM 715 O O . THR A 1 86 ? -3.401 -4.535 11.227 1.00 96.19 86 THR A O 1
ATOM 718 N N . LEU A 1 87 ? -1.973 -3.328 9.993 1.00 93.69 87 LEU A N 1
ATOM 719 C CA . LEU A 1 87 ? -2.120 -2.106 10.793 1.00 93.69 87 LEU A CA 1
ATOM 720 C C . LEU A 1 87 ? -3.564 -1.595 10.801 1.00 93.69 87 LEU A C 1
ATOM 722 O O . LEU A 1 87 ? -4.089 -1.177 11.834 1.00 93.69 87 LEU A O 1
ATOM 726 N N . SER A 1 88 ? -4.220 -1.631 9.646 1.00 91.31 88 SER A N 1
ATOM 727 C CA . SER A 1 88 ? -5.606 -1.188 9.508 1.00 91.31 88 SER A CA 1
ATOM 728 C C . SER A 1 88 ? -6.582 -2.108 10.225 1.00 91.31 88 SER A C 1
ATOM 730 O O . SER A 1 88 ? -7.481 -1.629 10.915 1.00 91.31 88 SER A O 1
ATOM 732 N N . LEU A 1 89 ? -6.380 -3.417 10.102 1.00 95.38 89 LEU A N 1
ATOM 733 C CA . LEU A 1 89 ? -7.161 -4.429 10.796 1.00 95.38 89 LEU A CA 1
ATOM 734 C C . LEU A 1 89 ? -7.012 -4.284 12.313 1.00 95.38 89 LEU A C 1
ATOM 736 O O . LEU A 1 89 ? -8.017 -4.246 13.015 1.00 95.38 89 LEU A O 1
ATOM 740 N N . SER A 1 90 ? -5.787 -4.093 12.805 1.00 96.81 90 SER A N 1
ATOM 741 C CA . SER A 1 90 ? -5.503 -3.863 14.227 1.00 96.81 90 SER A CA 1
ATOM 742 C C . SER A 1 90 ? -6.230 -2.625 14.775 1.00 96.81 90 SER A C 1
ATOM 744 O O . SER A 1 90 ? -6.901 -2.687 15.807 1.00 96.81 90 SER A O 1
ATOM 746 N N . ARG A 1 91 ? -6.206 -1.502 14.042 1.00 94.00 91 ARG A N 1
ATOM 747 C CA . ARG A 1 91 ? -6.956 -0.289 14.425 1.00 94.00 91 ARG A CA 1
ATOM 748 C C . ARG A 1 91 ? -8.466 -0.523 14.465 1.00 94.00 91 ARG A C 1
ATOM 750 O O . ARG A 1 91 ? -9.130 -0.029 15.374 1.00 94.00 91 ARG A O 1
ATOM 757 N N . ASN A 1 92 ? -9.010 -1.255 13.496 1.00 95.19 92 ASN A N 1
ATOM 758 C CA . ASN A 1 92 ? -10.433 -1.586 13.478 1.00 95.19 92 ASN A CA 1
ATOM 759 C C . ASN A 1 92 ? -10.813 -2.530 14.625 1.00 95.19 92 ASN A C 1
ATOM 761 O O . ASN A 1 92 ? -11.820 -2.286 15.283 1.00 95.19 92 ASN A O 1
ATOM 765 N N . ALA A 1 93 ? -9.985 -3.530 14.934 1.00 97.25 93 ALA A N 1
ATOM 766 C CA . ALA A 1 93 ? -10.197 -4.420 16.073 1.00 97.25 93 ALA A CA 1
ATOM 767 C C . ALA A 1 93 ? -10.255 -3.645 17.401 1.00 97.25 93 ALA A C 1
ATOM 769 O O . ALA A 1 93 ? -11.156 -3.873 18.208 1.00 97.25 93 ALA A O 1
ATOM 770 N N . ASN A 1 94 ? -9.367 -2.664 17.596 1.00 97.75 94 ASN A N 1
ATOM 771 C CA . ASN A 1 94 ? -9.400 -1.796 18.776 1.00 97.75 94 ASN A CA 1
ATOM 772 C C . ASN A 1 94 ? -10.686 -0.962 18.856 1.00 97.75 94 ASN A C 1
ATOM 774 O O . ASN A 1 94 ? -11.296 -0.893 19.917 1.00 97.75 94 ASN A O 1
ATOM 778 N N . ARG A 1 95 ? -11.143 -0.382 17.739 1.00 97.50 95 ARG A N 1
ATOM 779 C CA . ARG A 1 95 ? -12.409 0.374 17.697 1.00 97.50 95 ARG A CA 1
ATOM 780 C C . ARG A 1 95 ? -13.612 -0.501 18.037 1.00 97.50 95 ARG A C 1
ATOM 782 O O . ARG A 1 95 ? -14.447 -0.097 18.837 1.00 97.50 95 ARG A O 1
ATOM 789 N N . VAL A 1 96 ? -13.681 -1.706 17.469 1.00 98.31 96 VAL A N 1
ATOM 790 C CA . VAL A 1 96 ? -14.744 -2.677 17.770 1.00 98.31 96 VAL A CA 1
ATOM 791 C C . VAL A 1 96 ? -14.720 -3.065 19.249 1.00 98.31 96 VAL A C 1
ATOM 793 O O . VAL A 1 96 ? -15.774 -3.116 19.882 1.00 98.31 96 VAL A O 1
ATOM 796 N N . LYS A 1 97 ? -13.531 -3.280 19.827 1.00 98.19 97 LYS A N 1
ATOM 797 C CA . LYS A 1 97 ? -13.374 -3.550 21.261 1.00 98.19 97 LYS A CA 1
ATOM 798 C C . LYS A 1 97 ? -13.920 -2.402 22.114 1.00 98.19 97 LYS A C 1
ATOM 800 O O . LYS A 1 97 ? -14.726 -2.665 23.000 1.00 98.19 97 LYS A O 1
ATOM 805 N N . THR A 1 98 ? -13.533 -1.158 21.830 1.00 98.38 98 THR A N 1
ATOM 806 C CA . THR A 1 98 ? -14.019 0.023 22.563 1.00 98.38 98 THR A CA 1
ATOM 807 C C . THR A 1 98 ? -15.538 0.157 22.473 1.00 98.38 98 THR A C 1
ATOM 809 O O . THR A 1 98 ? -16.195 0.257 23.503 1.00 98.38 98 THR A O 1
ATOM 812 N N . LEU A 1 99 ? -16.114 0.045 21.272 1.00 98.38 99 LEU A N 1
ATOM 813 C CA . LEU A 1 99 ? -17.570 0.099 21.085 1.00 98.38 99 LEU A CA 1
ATOM 814 C C . LEU A 1 99 ? -18.295 -1.016 21.850 1.00 98.38 99 LEU A C 1
ATOM 816 O O . LEU A 1 99 ? -19.352 -0.793 22.431 1.00 98.38 99 LEU A O 1
ATOM 820 N N . THR A 1 100 ? -17.717 -2.218 21.891 1.00 98.50 100 THR A N 1
ATOM 821 C CA . THR A 1 100 ? -18.281 -3.340 22.656 1.00 98.50 100 THR A CA 1
ATOM 822 C C . THR A 1 100 ? -18.266 -3.053 24.160 1.00 98.50 100 THR A C 1
ATOM 824 O O . THR A 1 100 ? -19.231 -3.372 24.854 1.00 98.50 100 THR A O 1
ATOM 827 N N . GLN A 1 101 ? -17.200 -2.428 24.667 1.00 98.44 101 GLN A N 1
ATOM 828 C CA . GLN A 1 101 ? -17.096 -2.028 26.073 1.00 98.44 101 GLN A CA 1
ATOM 829 C C . GLN A 1 101 ? -18.111 -0.935 26.431 1.00 98.44 101 GLN A C 1
ATOM 831 O O . GLN A 1 101 ? -18.816 -1.070 27.429 1.00 98.44 101 GLN A O 1
ATOM 836 N N . GLU A 1 102 ? -18.244 0.098 25.597 1.00 98.44 102 GLU A N 1
ATOM 837 C CA . GLU A 1 102 ? -19.236 1.164 25.783 1.00 98.44 102 GLU A CA 1
ATOM 838 C C . GLU A 1 102 ? -20.671 0.619 25.754 1.00 98.44 102 GLU A C 1
ATOM 840 O O . GLU A 1 102 ? -21.477 0.957 26.620 1.00 98.44 102 GLU A O 1
ATOM 845 N N . LEU A 1 103 ? -20.977 -0.300 24.829 1.00 98.44 103 LEU A N 1
ATOM 846 C CA . LEU A 1 103 ? -22.267 -0.994 24.790 1.00 98.44 103 LEU A CA 1
ATOM 847 C C . LEU A 1 103 ? -22.531 -1.809 26.062 1.00 98.44 103 LEU A C 1
ATOM 849 O O . LEU A 1 103 ? -23.669 -1.860 26.525 1.00 98.44 103 LEU A O 1
ATOM 853 N N . GLY A 1 104 ? -21.506 -2.451 26.627 1.00 98.31 104 GLY A N 1
ATOM 854 C CA . GLY A 1 104 ? -21.616 -3.187 27.888 1.00 98.31 104 GLY A CA 1
ATOM 855 C C . GLY A 1 104 ? -21.974 -2.278 29.065 1.00 98.31 104 GLY A C 1
ATOM 856 O O . GLY A 1 104 ? -22.919 -2.567 29.797 1.00 98.31 104 GLY A O 1
ATOM 857 N N . ILE A 1 105 ? -21.272 -1.150 29.200 1.00 98.50 105 ILE A N 1
ATOM 858 C CA . ILE A 1 105 ? -21.534 -0.146 30.244 1.00 98.50 105 ILE A CA 1
ATOM 859 C C . ILE A 1 105 ? -22.939 0.445 30.082 1.00 98.50 105 ILE A C 1
ATOM 861 O O . ILE A 1 105 ? -23.689 0.532 31.054 1.00 98.50 105 ILE A O 1
ATOM 865 N N . LEU A 1 106 ? -23.331 0.795 28.852 1.00 98.38 106 LEU A N 1
ATOM 866 C CA . LEU A 1 106 ? -24.652 1.354 28.570 1.00 98.38 106 LEU A CA 1
ATOM 867 C C . LEU A 1 106 ? -25.779 0.375 28.933 1.00 98.38 106 LEU A C 1
ATOM 869 O O . LEU A 1 106 ? -26.771 0.774 29.539 1.00 98.38 106 LEU A O 1
ATOM 873 N N . LYS A 1 107 ? -25.620 -0.914 28.606 1.00 98.06 107 LYS A N 1
ATOM 874 C CA . LYS A 1 107 ? -26.588 -1.956 28.983 1.00 98.06 107 LYS A CA 1
ATOM 875 C C . LYS A 1 107 ? -26.721 -2.095 30.498 1.00 98.06 107 LYS A C 1
ATOM 877 O O . LYS A 1 107 ? -27.845 -2.171 30.986 1.00 98.06 107 LYS A O 1
ATOM 882 N N . ALA A 1 108 ? -25.603 -2.083 31.227 1.00 97.62 108 ALA A N 1
ATOM 883 C CA . ALA A 1 108 ? -25.615 -2.150 32.687 1.00 97.62 108 ALA A CA 1
ATOM 884 C C . ALA A 1 108 ? -26.361 -0.953 33.303 1.00 97.62 108 ALA A C 1
ATOM 886 O O . ALA A 1 108 ? -27.217 -1.135 34.166 1.00 97.62 108 ALA A O 1
ATOM 887 N N . TYR A 1 109 ? -26.113 0.258 32.795 1.00 97.69 109 TYR A N 1
ATOM 888 C CA . TYR A 1 109 ? -26.799 1.467 33.253 1.00 97.69 109 TYR A CA 1
ATOM 889 C C . TYR A 1 109 ? -28.319 1.419 33.016 1.00 97.69 109 TYR A C 1
ATOM 891 O O . TYR A 1 109 ? -29.101 1.757 33.905 1.00 97.69 109 TYR A O 1
ATOM 899 N N . ILE A 1 110 ? -28.759 0.943 31.845 1.00 97.62 110 ILE A N 1
ATOM 900 C CA . ILE A 1 110 ? -30.189 0.756 31.543 1.00 97.62 110 ILE A CA 1
ATOM 901 C C . ILE A 1 110 ? -30.821 -0.267 32.499 1.00 97.62 110 ILE A C 1
ATOM 903 O O . ILE A 1 110 ? -31.943 -0.071 32.966 1.00 97.62 110 ILE A O 1
ATOM 907 N N . GLU A 1 111 ? -30.113 -1.352 32.817 1.00 96.88 111 GLU A N 1
ATOM 908 C CA . GLU A 1 111 ? -30.606 -2.361 33.755 1.00 96.88 111 GLU A CA 1
ATOM 909 C C . GLU A 1 111 ? -30.775 -1.797 35.175 1.00 96.88 111 GLU A C 1
ATOM 911 O O . GLU A 1 111 ? -31.781 -2.074 35.832 1.00 96.88 111 GLU A O 1
ATOM 916 N N . GLU A 1 112 ? -29.843 -0.960 35.637 1.00 96.69 112 GLU A N 1
ATOM 917 C CA . GLU A 1 112 ? -29.960 -0.263 36.922 1.00 96.69 112 GLU A CA 1
ATOM 918 C C . GLU A 1 112 ? -31.143 0.711 36.964 1.00 96.69 112 GLU A C 1
ATOM 920 O O . GLU A 1 112 ? -31.877 0.737 37.956 1.00 96.69 112 GLU A O 1
ATOM 925 N N . LEU A 1 113 ? -31.363 1.489 35.898 1.00 96.25 113 LEU A N 1
ATOM 926 C CA . LEU A 1 113 ? -32.516 2.389 35.798 1.00 96.25 113 LEU A CA 1
ATOM 927 C C . LEU A 1 113 ? -33.838 1.615 35.860 1.00 96.25 113 LEU A C 1
ATOM 929 O O . LEU A 1 113 ? -34.716 1.967 36.645 1.00 96.25 113 LEU A O 1
ATOM 933 N N . ASN A 1 114 ? -33.945 0.514 35.112 1.00 95.00 114 ASN A N 1
ATOM 934 C CA . ASN A 1 114 ? -35.134 -0.340 35.120 1.00 95.00 114 ASN A CA 1
ATOM 935 C C . ASN A 1 114 ? -35.393 -0.982 36.494 1.00 95.00 114 ASN A C 1
ATOM 937 O O . ASN A 1 114 ? -36.546 -1.180 36.874 1.00 95.00 114 ASN A O 1
ATOM 941 N N . LYS A 1 115 ? -34.341 -1.317 37.256 1.00 94.00 115 LYS A N 1
ATOM 942 C CA . LYS A 1 115 ? -34.480 -1.825 38.633 1.00 94.00 115 LYS A CA 1
ATOM 943 C C . LYS A 1 115 ? -34.995 -0.749 39.590 1.00 94.00 115 LYS A C 1
ATOM 945 O O . LYS A 1 115 ? -35.832 -1.058 40.431 1.00 94.00 115 LYS A O 1
ATOM 950 N N . LYS A 1 116 ? -34.526 0.497 39.457 1.00 89.75 116 LYS A N 1
ATOM 951 C CA . LYS A 1 116 ? -34.995 1.630 40.276 1.00 89.75 116 LYS A CA 1
ATOM 952 C C . LYS A 1 116 ? -36.452 1.989 39.995 1.00 89.75 116 LYS A C 1
ATOM 954 O O . LYS A 1 116 ? -37.171 2.304 40.934 1.00 89.75 116 LYS A O 1
ATOM 959 N N . ASP A 1 117 ? -36.875 1.921 38.736 1.00 86.94 117 ASP A N 1
ATOM 960 C CA . ASP A 1 117 ? -38.253 2.227 38.342 1.00 86.94 117 ASP A CA 1
ATOM 961 C C . ASP A 1 117 ? -39.247 1.188 38.884 1.00 86.94 117 ASP A C 1
ATOM 963 O O . ASP A 1 117 ? -40.279 1.547 39.430 1.00 86.94 117 ASP A O 1
ATOM 967 N N . LYS A 1 118 ? -38.884 -0.104 38.862 1.00 80.81 118 LYS A N 1
ATOM 968 C CA . LYS A 1 118 ? -39.691 -1.191 39.456 1.00 80.81 118 LYS A CA 1
ATOM 969 C C . LYS A 1 118 ? -39.767 -1.179 40.988 1.00 80.81 118 LYS A C 1
ATOM 971 O O . LYS A 1 118 ? -40.563 -1.925 41.550 1.00 80.81 118 LYS A O 1
ATOM 976 N N . ALA A 1 119 ? -38.884 -0.438 41.654 1.00 74.00 119 ALA A N 1
ATOM 977 C CA . ALA A 1 119 ? -38.835 -0.341 43.112 1.00 74.00 119 ALA A CA 1
ATOM 978 C C . ALA A 1 119 ? -39.617 0.867 43.663 1.00 74.00 119 ALA A C 1
ATOM 980 O O . ALA A 1 119 ? -39.711 1.010 44.883 1.00 74.00 119 ALA A O 1
ATOM 981 N N . LYS A 1 120 ? -40.134 1.736 42.784 1.00 59.47 120 LYS A N 1
ATOM 982 C CA . LYS A 1 120 ? -41.091 2.799 43.108 1.00 59.47 120 LYS A CA 1
ATOM 983 C C . LYS A 1 120 ? -42.519 2.317 42.892 1.00 59.47 120 LYS A C 1
ATOM 985 O O . LYS A 1 120 ? -43.386 2.831 43.629 1.00 59.47 120 LYS A O 1
#

Organism: NCBI:txid1297424

InterPro domains:
  IPR019277 Protein of unknown function DUF2304 [PF10066] (5-108)

Secondary structure (DSSP, 8-state):
--HHHHHHHHHHHHHHHHHHHHHHHTT-S-HHHHHHHHHHHHHHHHHHH-HHHHHHHHHHTT-S-HHHHHHHHHHHHHHHHHHHHHHHHHHHHHHHHHHHHHHHHHHHHHHHHHHHHTT-

Foldseek 3Di:
DPVVVLVVLLVVLVVQLVVLVVCVVVVVDDPVLSVLSNVVSVVSNVCSVCVVVLVVVCVVVVNPDSVVSVVVVVVVSVVVNVVVVVVVVVVVVVVVVVVVVVVVVVVVVVVVVVVVVVVD

pLDDT: mean 90.97, std 6.25, range [59.47, 98.5]

Radius of gyration: 24.71 Å; chains: 1; bounding box: 65×21×68 Å